Protein AF-F8JY41-F1 (afdb_monomer)

Secondary structure (DSSP, 8-state):
---EEEHHHHHHHTT--HHHIIIIITTSTTSPPP-EEETTEEEEEHHHHHHHIIIIIS-------SSSEEEHHHHHHHH---HHHHHHHHHTTSSPPPSB-GGG--EEEHHHHHHHHHHHHHHHHH---

Mean predicted aligned error: 10.79 Å

Radius of gyration: 19.02 Å; Cα contacts (8 Å, |Δi|>4): 149; chains: 1; bounding box: 41×28×56 Å

Nearest PDB structures (foldseek):
  5d8c-assembly1_A  TM=7.842E-01  e=1.039E-01  Haemophilus influenzae Rd KW20
  3hh0-assembly1_A  TM=7.688E-01  e=3.529E-01  Bacillus cereus ATCC 14579
  3d70-assembly1_A-2  TM=6.751E-01  e=4.013E-01  synthetic construct
  3d71-assembly1_A-2  TM=6.067E-01  e=2.909E-01  Bacillus subtilis
  3d6y-assembly1_A  TM=4.638E-01  e=6.716E-01  Bacillus subtilis

Structure (mmCIF, N/CA/C/O backbone):
data_AF-F8JY41-F1
#
_entry.id   AF-F8JY41-F1
#
loop_
_atom_site.group_PDB
_atom_site.id
_atom_site.type_symbol
_atom_site.label_atom_id
_atom_site.label_alt_id
_atom_site.label_comp_id
_atom_site.label_asym_id
_atom_site.label_entity_id
_atom_site.label_seq_id
_atom_site.pdbx_PDB_ins_code
_atom_site.Cartn_x
_atom_site.Cartn_y
_atom_site.Cartn_z
_atom_site.occupancy
_atom_site.B_iso_or_equiv
_atom_site.auth_seq_id
_atom_site.auth_comp_id
_atom_site.auth_asym_id
_atom_site.auth_atom_id
_atom_site.pdbx_PDB_model_num
ATOM 1 N N . MET A 1 1 ? -18.610 -13.362 17.909 1.00 54.25 1 MET A N 1
ATOM 2 C CA . MET A 1 1 ? -18.226 -12.026 18.416 1.00 54.25 1 MET A CA 1
ATOM 3 C C . MET A 1 1 ? -17.669 -11.232 17.256 1.00 54.25 1 MET A C 1
ATOM 5 O O . MET A 1 1 ? -16.780 -11.732 16.582 1.00 54.25 1 MET A O 1
ATOM 9 N N . VAL A 1 2 ? -18.210 -10.047 16.997 1.00 70.75 2 VAL A N 1
ATOM 10 C CA . VAL A 1 2 ? -17.670 -9.130 15.989 1.00 70.75 2 VAL A CA 1
ATOM 11 C C . VAL A 1 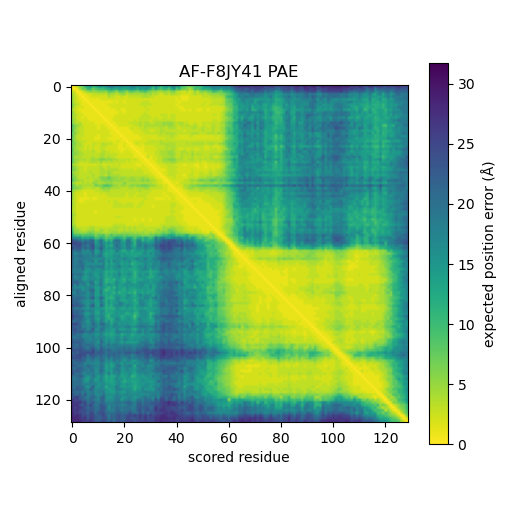2 ? -16.549 -8.333 16.650 1.00 70.75 2 VAL A C 1
ATOM 13 O O . VAL A 1 2 ? -16.785 -7.688 17.672 1.00 70.75 2 VAL A O 1
ATOM 16 N N . ALA A 1 3 ? -15.328 -8.421 16.125 1.00 88.62 3 ALA A N 1
ATOM 17 C CA . ALA A 1 3 ? -14.212 -7.642 16.650 1.00 88.62 3 ALA A CA 1
ATOM 18 C C . ALA A 1 3 ? -14.412 -6.162 16.290 1.00 88.62 3 ALA A C 1
ATOM 20 O O . ALA A 1 3 ? -14.676 -5.838 15.134 1.00 88.62 3 ALA A O 1
ATOM 21 N N . ARG A 1 4 ? -14.285 -5.273 17.277 1.00 93.00 4 ARG A N 1
ATOM 22 C CA . ARG A 1 4 ? -14.388 -3.821 17.093 1.00 93.00 4 ARG A CA 1
ATOM 23 C C . ARG A 1 4 ? -13.019 -3.191 17.256 1.00 93.00 4 ARG A C 1
ATOM 25 O O . ARG A 1 4 ? -12.314 -3.521 18.207 1.00 93.00 4 ARG A O 1
ATOM 32 N N . LEU A 1 5 ? -12.663 -2.303 16.336 1.00 93.50 5 LEU A N 1
ATOM 33 C CA . LEU A 1 5 ? -11.370 -1.630 16.324 1.00 93.50 5 LEU A CA 1
ATOM 34 C C . LEU A 1 5 ? -11.549 -0.119 16.393 1.00 93.50 5 LEU A C 1
ATOM 36 O O . LEU A 1 5 ? -12.441 0.445 15.762 1.00 93.50 5 LEU A O 1
ATOM 40 N N . ILE A 1 6 ? -10.656 0.543 17.117 1.00 95.12 6 ILE A N 1
ATOM 41 C CA . ILE A 1 6 ? -10.498 2.000 17.055 1.00 95.12 6 ILE A CA 1
ATOM 42 C C . ILE A 1 6 ? -9.348 2.371 16.116 1.00 95.12 6 ILE A C 1
ATOM 44 O O . ILE A 1 6 ? -8.473 1.556 15.837 1.00 95.12 6 ILE A O 1
ATOM 48 N N . VAL A 1 7 ? -9.304 3.630 15.676 1.00 91.56 7 VAL A N 1
ATOM 49 C CA . VAL A 1 7 ? -8.254 4.167 14.787 1.00 91.56 7 VAL A CA 1
ATOM 50 C C . VAL A 1 7 ? -6.826 3.716 15.149 1.00 91.56 7 VAL A C 1
ATOM 52 O O . VAL A 1 7 ? -6.143 3.234 14.247 1.00 91.56 7 VAL A O 1
ATOM 55 N N . PRO A 1 8 ? -6.341 3.822 16.405 1.00 91.75 8 PRO A N 1
ATOM 56 C CA . PRO A 1 8 ? -4.986 3.366 16.727 1.00 91.75 8 PRO A CA 1
ATOM 57 C C . PRO A 1 8 ? -4.790 1.846 16.586 1.00 91.75 8 PRO A C 1
ATOM 59 O O . PRO A 1 8 ? -3.734 1.427 16.129 1.00 91.75 8 PRO A O 1
ATOM 62 N N . GLU A 1 9 ? -5.799 1.019 16.875 1.00 92.62 9 GLU A N 1
ATOM 63 C CA . GLU A 1 9 ? -5.712 -0.438 16.668 1.00 92.62 9 GLU A CA 1
ATOM 64 C C . GLU A 1 9 ? -5.728 -0.802 15.178 1.00 92.62 9 GLU A C 1
ATOM 66 O O . GLU A 1 9 ? -5.016 -1.704 14.743 1.00 92.62 9 GLU A O 1
ATOM 71 N N . ILE A 1 10 ? -6.514 -0.081 14.371 1.00 91.31 10 ILE A N 1
ATOM 72 C CA . ILE A 1 10 ? -6.507 -0.214 12.907 1.00 91.31 10 ILE A CA 1
ATOM 73 C C . ILE A 1 10 ? -5.117 0.144 12.371 1.00 91.31 10 ILE A C 1
ATOM 75 O O . ILE A 1 10 ? -4.547 -0.585 11.561 1.00 91.31 10 ILE A O 1
ATOM 79 N N . ALA A 1 11 ? -4.562 1.261 12.835 1.00 87.81 11 ALA A N 1
ATOM 80 C CA . ALA A 1 11 ? -3.249 1.736 12.430 1.00 87.81 11 ALA A CA 1
ATOM 81 C C . ALA A 1 11 ? -2.158 0.694 12.724 1.00 87.81 11 ALA A C 1
ATOM 83 O O . ALA A 1 11 ? -1.407 0.330 11.818 1.00 87.81 11 ALA A O 1
ATOM 84 N N . GLU A 1 12 ? -2.135 0.147 13.941 1.00 85.88 12 GLU A N 1
ATOM 85 C CA . GLU A 1 12 ? -1.203 -0.913 14.332 1.00 85.88 12 GLU A CA 1
ATOM 86 C C . GLU A 1 12 ? -1.377 -2.169 13.467 1.00 85.88 12 GLU A C 1
ATOM 88 O O . GLU A 1 12 ? -0.417 -2.647 12.859 1.00 85.88 12 GLU A O 1
ATOM 93 N N . ARG A 1 13 ? -2.618 -2.649 13.315 1.00 87.12 13 ARG A N 1
ATOM 94 C CA . ARG A 1 13 ? -2.937 -3.868 12.559 1.00 87.12 13 ARG A CA 1
ATOM 95 C C . ARG A 1 13 ? -2.472 -3.819 11.105 1.00 87.12 13 ARG A C 1
ATOM 97 O O . ARG A 1 13 ? -2.031 -4.835 10.572 1.00 87.12 13 ARG A O 1
ATOM 104 N N . TYR A 1 14 ? -2.574 -2.659 10.458 1.00 84.00 14 TYR A N 1
ATOM 105 C CA . TYR A 1 14 ? -2.210 -2.490 9.048 1.00 84.00 14 TYR A CA 1
ATOM 106 C C . TYR A 1 14 ? -0.839 -1.827 8.839 1.00 84.00 14 TYR A C 1
ATOM 108 O O . TYR A 1 14 ? -0.481 -1.509 7.700 1.00 84.00 14 TYR A O 1
ATOM 116 N N . GLY A 1 15 ? -0.060 -1.622 9.909 1.00 79.06 15 GLY A N 1
ATOM 117 C CA . GLY A 1 15 ? 1.265 -0.998 9.846 1.00 79.06 15 GLY A CA 1
ATOM 118 C C . GLY A 1 15 ? 1.228 0.418 9.264 1.00 79.06 15 GLY A C 1
ATOM 119 O O . GLY A 1 15 ? 2.043 0.769 8.407 1.00 79.06 15 GLY A O 1
ATOM 120 N N . ARG A 1 16 ? 0.232 1.215 9.659 1.00 84.81 16 ARG A N 1
ATOM 121 C CA . ARG A 1 16 ? 0.022 2.603 9.222 1.00 84.81 16 ARG A CA 1
ATOM 122 C C . ARG A 1 16 ? 0.061 3.553 10.408 1.00 84.81 16 ARG A C 1
ATOM 124 O O . ARG A 1 16 ? -0.067 3.142 11.552 1.00 84.81 16 ARG A O 1
ATOM 131 N N . SER A 1 17 ? 0.214 4.847 10.133 1.00 84.69 17 SER A N 1
ATOM 132 C CA . SER A 1 17 ? 0.061 5.867 11.169 1.00 84.69 17 SER A CA 1
ATOM 133 C C . SER A 1 17 ? -1.419 6.116 11.467 1.00 84.69 17 SER A C 1
ATOM 135 O O . SER A 1 17 ? -2.254 6.105 10.558 1.00 84.69 17 SER A O 1
ATOM 137 N N . ALA A 1 18 ? -1.742 6.407 12.730 1.00 86.38 18 ALA A N 1
ATOM 138 C CA . ALA A 1 18 ? -3.098 6.784 13.136 1.00 86.38 18 ALA A CA 1
ATOM 139 C C . ALA A 1 18 ? -3.616 8.013 12.366 1.00 86.38 18 ALA A C 1
ATOM 141 O O . ALA A 1 18 ? -4.801 8.092 12.056 1.00 86.38 18 ALA A O 1
ATOM 142 N N . ASP A 1 19 ? -2.719 8.929 11.988 1.00 86.19 19 ASP A N 1
ATOM 143 C CA . ASP A 1 19 ? -3.046 10.093 11.161 1.00 86.19 19 ASP A CA 1
ATOM 144 C C . ASP A 1 19 ? -3.481 9.691 9.743 1.00 86.19 19 ASP A C 1
ATOM 146 O O . ASP A 1 19 ? -4.467 10.211 9.230 1.00 86.19 19 ASP A O 1
ATOM 150 N N . THR A 1 20 ? -2.818 8.698 9.136 1.00 87.31 20 THR A N 1
ATOM 151 C CA . THR A 1 20 ? -3.221 8.161 7.823 1.00 87.31 20 THR A CA 1
ATOM 152 C C . THR A 1 20 ? -4.633 7.591 7.895 1.00 87.31 20 THR A C 1
ATOM 154 O O . THR A 1 20 ? -5.477 7.921 7.065 1.00 87.31 20 THR A O 1
ATOM 157 N N . VAL A 1 21 ? -4.914 6.774 8.911 1.00 88.19 21 VAL A N 1
ATOM 158 C CA . VAL A 1 21 ? -6.244 6.181 9.092 1.00 88.19 21 VAL A CA 1
ATOM 159 C C . VAL A 1 21 ? -7.291 7.277 9.342 1.00 88.19 21 VAL A C 1
ATOM 161 O O . VAL A 1 21 ? -8.331 7.288 8.694 1.00 88.19 21 VAL A O 1
ATOM 164 N N . SER A 1 22 ? -6.995 8.248 10.210 1.00 88.25 22 SER A N 1
ATOM 165 C CA . SER A 1 22 ? -7.949 9.293 10.612 1.00 88.25 22 SER A CA 1
ATOM 166 C C . SER A 1 22 ? -8.158 10.424 9.600 1.00 88.25 22 SER A C 1
ATOM 168 O O . SER A 1 22 ? -9.171 11.114 9.678 1.00 88.25 22 SER A O 1
ATOM 170 N N . LYS A 1 23 ? -7.195 10.713 8.721 1.00 88.81 23 LYS A N 1
ATOM 171 C CA . LYS A 1 23 ? -7.293 11.840 7.774 1.00 88.81 23 LYS A CA 1
ATOM 172 C C . LYS A 1 23 ? -7.417 11.403 6.325 1.00 88.81 23 LYS A C 1
ATOM 174 O O . LYS A 1 23 ? -7.964 12.154 5.523 1.00 88.81 23 LYS A O 1
ATOM 179 N N . GLN A 1 24 ? -6.900 10.228 5.971 1.00 86.81 24 GLN A N 1
ATOM 180 C CA . GLN A 1 24 ? -6.93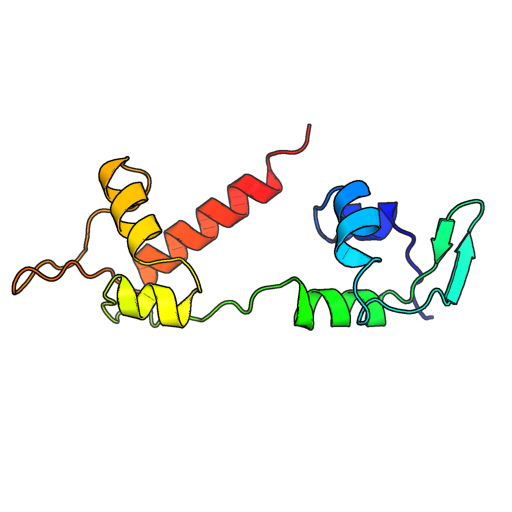3 9.743 4.588 1.00 86.81 24 GLN A CA 1
ATOM 181 C C . GLN A 1 24 ? -7.931 8.616 4.376 1.00 86.81 24 GLN A C 1
ATOM 183 O O . GLN A 1 24 ? -8.479 8.516 3.283 1.00 86.81 24 GLN A O 1
ATOM 188 N N . TRP A 1 25 ? -8.117 7.728 5.356 1.00 90.88 25 TRP A N 1
ATOM 189 C CA . TRP A 1 25 ? -9.049 6.611 5.191 1.00 90.88 25 TRP A CA 1
ATOM 190 C C . TRP A 1 25 ? -10.450 7.012 5.619 1.00 90.88 25 TRP A C 1
ATOM 192 O O . TRP A 1 25 ? -11.363 6.918 4.811 1.00 90.88 25 TRP A O 1
ATOM 202 N N . SER A 1 26 ? -10.610 7.562 6.825 1.00 86.50 26 SER A N 1
ATOM 203 C CA . SER A 1 26 ? -11.932 7.924 7.351 1.00 86.50 26 SER A CA 1
ATOM 204 C C . SER A 1 26 ? -12.602 9.127 6.687 1.00 86.50 26 SER A C 1
ATOM 206 O O . SER A 1 26 ? -13.702 9.500 7.079 1.00 86.50 26 SER A O 1
ATOM 208 N N . THR A 1 27 ? -11.941 9.763 5.721 1.00 88.50 27 THR A N 1
ATOM 209 C CA . THR A 1 27 ? -12.507 10.834 4.887 1.00 88.50 27 THR A CA 1
ATOM 210 C C . THR A 1 27 ? -13.075 10.321 3.567 1.00 88.50 27 THR A C 1
ATOM 212 O O . THR A 1 27 ? -13.705 11.092 2.849 1.00 88.50 27 THR A O 1
ATOM 215 N N . ARG A 1 28 ? -12.858 9.042 3.234 1.00 86.44 28 ARG A N 1
ATOM 216 C CA . ARG A 1 28 ? -13.422 8.421 2.034 1.00 86.44 28 ARG A CA 1
ATOM 217 C C . ARG A 1 28 ? -14.877 8.041 2.259 1.00 86.44 28 ARG A C 1
ATOM 219 O O . ARG A 1 28 ? -15.241 7.618 3.353 1.00 86.44 28 ARG A O 1
ATOM 226 N N . GLU A 1 29 ? -15.687 8.158 1.214 1.00 87.12 29 GLU A N 1
ATOM 227 C CA . GLU A 1 29 ? -17.115 7.831 1.271 1.00 87.12 29 GLU A CA 1
ATOM 228 C C . GLU A 1 29 ? -17.348 6.336 1.526 1.00 87.12 29 GLU A C 1
ATOM 230 O O . GLU A 1 29 ? -18.333 5.955 2.153 1.00 87.12 29 GLU A O 1
ATOM 235 N N . GLU A 1 30 ? -16.405 5.496 1.101 1.00 89.31 30 GLU A N 1
ATOM 236 C CA . GLU A 1 30 ? -16.438 4.041 1.253 1.00 89.31 30 GLU A CA 1
ATOM 237 C C . GLU A 1 30 ? -15.930 3.566 2.625 1.00 89.31 30 GLU A C 1
ATOM 239 O O . GLU A 1 30 ? -15.914 2.366 2.903 1.00 89.31 30 GLU A O 1
ATOM 244 N N . TRP A 1 31 ? -15.479 4.481 3.491 1.00 91.81 31 TRP A N 1
ATOM 245 C CA . TRP A 1 31 ? -15.038 4.120 4.834 1.00 91.81 31 TRP A CA 1
ATOM 246 C C . TRP A 1 31 ? -16.220 3.628 5.687 1.00 91.81 31 TRP A C 1
ATOM 248 O O . TRP A 1 31 ? -17.284 4.256 5.680 1.00 91.81 31 TRP A O 1
ATOM 258 N N . PRO A 1 32 ? -16.056 2.541 6.467 1.00 92.75 32 PRO A N 1
ATOM 259 C CA . PRO A 1 32 ? -17.126 2.005 7.296 1.00 92.75 32 PRO A CA 1
ATOM 260 C C . PRO A 1 32 ? -17.693 3.030 8.270 1.00 92.75 32 PRO A C 1
ATOM 262 O O . PRO A 1 32 ? -16.980 3.841 8.874 1.00 92.75 32 PRO A O 1
ATOM 265 N N . ARG A 1 33 ? -19.008 2.942 8.477 1.00 92.25 33 ARG A N 1
ATOM 266 C CA . ARG A 1 33 ? -19.679 3.762 9.480 1.00 92.25 33 ARG A CA 1
ATOM 267 C C . ARG A 1 33 ? -19.259 3.304 10.878 1.00 92.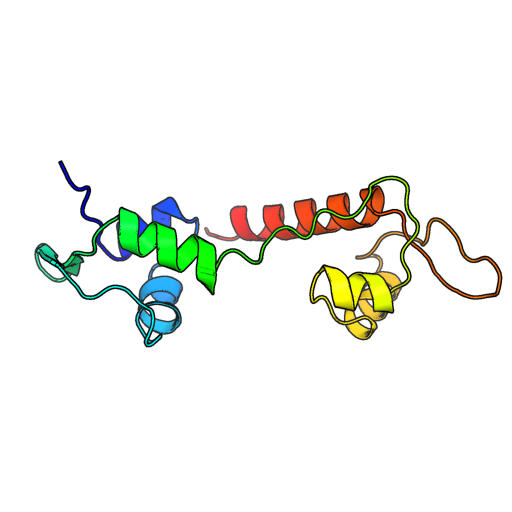25 33 ARG A C 1
ATOM 269 O O . ARG A 1 33 ? -19.085 2.112 11.119 1.00 92.25 33 ARG A O 1
ATOM 276 N N . PRO A 1 34 ? -19.108 4.235 11.827 1.00 92.88 34 PRO A N 1
ATOM 277 C CA . PRO A 1 34 ? -18.794 3.865 13.194 1.00 92.88 34 PRO A CA 1
ATOM 278 C C . PRO A 1 34 ? -19.954 3.076 13.816 1.00 92.88 34 PRO A C 1
ATOM 280 O O . PRO A 1 34 ? -21.106 3.505 13.768 1.00 92.88 34 PRO A O 1
ATOM 283 N N . VAL A 1 35 ? -19.635 1.942 14.438 1.00 93.00 35 VAL A N 1
ATOM 284 C CA . VAL A 1 35 ? -20.595 1.051 15.118 1.00 93.00 35 VAL A CA 1
ATOM 285 C C . VAL A 1 35 ? -20.784 1.406 16.594 1.00 93.00 35 VAL A C 1
ATOM 287 O O . VAL A 1 35 ? -21.670 0.877 17.264 1.00 93.00 35 VAL A O 1
ATOM 290 N N . GLY A 1 36 ? -19.936 2.286 17.124 1.00 92.06 36 GLY A N 1
ATOM 291 C CA . GLY A 1 36 ? -19.946 2.655 18.530 1.00 92.06 36 GLY A CA 1
ATOM 292 C C . GLY A 1 36 ? -18.866 3.664 18.892 1.00 92.06 36 GLY A C 1
ATOM 293 O O . GLY A 1 36 ? -18.225 4.277 18.033 1.00 92.06 36 GLY A O 1
ATOM 294 N N . LYS A 1 37 ? -18.674 3.836 20.199 1.00 92.81 37 LYS A N 1
ATOM 295 C CA . LYS A 1 37 ? -17.636 4.687 20.779 1.00 92.81 37 LYS A CA 1
ATOM 296 C C . LYS A 1 37 ? -16.960 3.974 21.940 1.00 92.81 37 LYS A C 1
ATOM 298 O O . LYS A 1 37 ? -17.634 3.392 22.784 1.00 92.81 37 LYS A O 1
ATOM 303 N N . ARG A 1 38 ? -15.637 4.105 22.018 1.00 91.62 38 ARG A N 1
ATOM 304 C CA . ARG A 1 38 ? -14.804 3.642 23.129 1.00 91.62 38 ARG A CA 1
ATOM 305 C C . ARG A 1 38 ? -13.997 4.816 23.671 1.00 91.62 38 ARG A C 1
ATOM 307 O O . ARG A 1 38 ? -12.960 5.201 23.125 1.00 91.62 38 ARG A O 1
ATOM 314 N N . GLY A 1 39 ? -14.524 5.438 24.724 1.00 90.94 39 GLY A N 1
ATOM 315 C CA . GLY A 1 39 ? -14.014 6.709 25.238 1.00 90.94 39 GLY A CA 1
ATOM 316 C C . GLY A 1 39 ? -14.119 7.808 24.179 1.00 90.94 39 GLY A C 1
ATOM 317 O O . GLY A 1 39 ? -15.202 8.077 23.662 1.00 90.94 39 GLY A O 1
ATOM 318 N N . ARG A 1 40 ? -12.985 8.426 23.826 1.00 89.44 40 ARG A N 1
ATOM 319 C CA . ARG A 1 40 ? -12.930 9.460 22.776 1.00 89.44 40 ARG A CA 1
ATOM 320 C C . ARG A 1 40 ? -12.928 8.910 21.346 1.00 89.44 40 ARG A C 1
ATOM 322 O O . ARG A 1 40 ? -13.009 9.690 20.404 1.00 89.44 40 ARG A O 1
ATOM 329 N N . TRP A 1 41 ? -12.773 7.599 21.174 1.00 91.81 41 TRP A N 1
ATOM 330 C CA . TRP A 1 41 ? -12.567 6.986 19.866 1.00 91.81 41 TRP A CA 1
ATOM 331 C C . TRP A 1 41 ? -13.859 6.412 19.296 1.00 91.81 41 TRP A C 1
ATOM 333 O O . TRP A 1 41 ? -14.666 5.842 20.027 1.00 91.81 41 TRP A O 1
ATOM 343 N N . LEU A 1 42 ? -14.029 6.530 17.981 1.00 92.88 42 LEU A N 1
ATOM 344 C CA . LEU A 1 42 ? -15.055 5.801 17.240 1.00 92.88 42 LEU A CA 1
ATOM 345 C C . LEU A 1 42 ? -14.629 4.337 17.084 1.00 92.88 42 LEU A C 1
ATOM 347 O O . LEU A 1 42 ? -13.462 4.064 16.794 1.00 92.88 42 LEU A O 1
ATOM 351 N N . GLU A 1 43 ? -15.572 3.421 17.283 1.00 95.06 43 GLU A N 1
ATOM 352 C CA . GLU A 1 43 ? -15.390 1.995 17.016 1.00 95.06 43 GLU A CA 1
ATOM 353 C C . GLU A 1 43 ? -15.875 1.663 15.609 1.00 95.06 43 GLU A C 1
ATOM 355 O O . GLU A 1 43 ? -16.935 2.127 15.191 1.00 95.06 43 GLU A O 1
ATOM 360 N N . TYR A 1 44 ? -15.130 0.808 14.920 1.00 94.62 44 TYR A N 1
ATOM 361 C CA . TYR A 1 44 ? -15.457 0.292 13.597 1.00 94.62 44 TYR A CA 1
ATOM 362 C C . TYR A 1 44 ? -15.483 -1.231 13.625 1.00 94.62 44 TYR A C 1
ATOM 364 O O . TYR A 1 44 ? -14.739 -1.861 14.385 1.00 94.62 44 TYR A O 1
ATOM 372 N N . ASP A 1 45 ? -16.329 -1.823 12.789 1.00 93.81 45 ASP A N 1
ATOM 373 C CA . ASP A 1 45 ? -16.336 -3.263 12.570 1.00 93.81 45 ASP A CA 1
ATOM 374 C C . ASP A 1 45 ? -15.020 -3.694 11.902 1.00 93.81 45 ASP A C 1
ATOM 376 O O . ASP A 1 45 ? -14.622 -3.164 10.861 1.00 93.81 45 ASP A O 1
ATOM 380 N N . ALA A 1 46 ? -14.311 -4.650 12.505 1.00 92.12 46 ALA A N 1
ATOM 381 C CA . ALA A 1 46 ? -13.033 -5.116 11.981 1.00 92.12 46 ALA A CA 1
ATOM 382 C C . ALA A 1 46 ? -13.146 -5.746 10.583 1.00 92.12 46 ALA A C 1
ATOM 384 O O . ALA A 1 46 ? -12.186 -5.664 9.816 1.00 92.12 46 ALA A O 1
ATOM 385 N N . LEU A 1 47 ? -14.274 -6.386 10.262 1.00 92.19 47 LEU A N 1
ATOM 386 C CA . LEU A 1 47 ? -14.516 -7.006 8.961 1.00 92.19 47 LEU A CA 1
ATOM 387 C C . LEU A 1 47 ? -14.768 -5.947 7.893 1.00 92.19 47 LEU A C 1
ATOM 389 O O . LEU A 1 47 ? -14.203 -6.051 6.808 1.00 92.19 47 LEU A O 1
ATOM 393 N N . GLU A 1 48 ? -15.540 -4.906 8.202 1.00 92.25 48 GLU A N 1
ATOM 394 C CA . GLU A 1 48 ? -15.768 -3.812 7.252 1.00 92.25 48 GLU A CA 1
ATOM 395 C C . GLU A 1 48 ? -14.491 -3.002 7.008 1.00 92.25 48 GLU A C 1
ATOM 397 O O . GLU A 1 48 ? -14.176 -2.662 5.869 1.00 92.25 48 GLU A O 1
ATOM 402 N N . VAL A 1 49 ? -13.689 -2.764 8.053 1.00 91.19 49 VAL A N 1
ATOM 403 C CA . VAL A 1 49 ? -12.363 -2.149 7.891 1.00 91.19 49 VAL A CA 1
ATOM 404 C C . VAL A 1 49 ? -11.456 -3.036 7.036 1.00 91.19 49 VAL A C 1
ATOM 406 O O . VAL A 1 49 ? -10.735 -2.523 6.185 1.00 91.19 49 VAL A O 1
ATOM 409 N N . ALA A 1 50 ? -11.477 -4.359 7.230 1.00 88.75 50 ALA A N 1
ATOM 410 C CA . ALA A 1 50 ? -10.697 -5.281 6.406 1.00 88.75 50 ALA A CA 1
ATOM 411 C C . ALA A 1 50 ? -11.155 -5.284 4.942 1.00 88.75 50 ALA A C 1
ATOM 413 O O . ALA A 1 50 ? -10.307 -5.305 4.053 1.00 88.75 50 ALA A O 1
ATOM 414 N N . ALA A 1 51 ? -12.464 -5.212 4.687 1.00 88.38 51 ALA A N 1
ATOM 415 C CA . ALA A 1 51 ? -13.010 -5.083 3.339 1.00 88.38 51 ALA A CA 1
ATOM 416 C C . ALA A 1 51 ? -12.557 -3.772 2.684 1.00 88.38 51 ALA A C 1
ATOM 418 O O . ALA A 1 51 ? -11.966 -3.808 1.610 1.00 88.38 51 ALA A O 1
ATOM 419 N N . PHE A 1 52 ? -12.698 -2.636 3.375 1.00 90.19 52 PHE A N 1
ATOM 420 C CA . PHE A 1 52 ? -12.200 -1.352 2.878 1.00 90.19 52 PHE A CA 1
ATOM 421 C C . PHE A 1 52 ? -10.701 -1.402 2.568 1.00 90.19 52 PHE A C 1
ATOM 423 O O . PHE A 1 52 ? -10.253 -0.907 1.534 1.00 90.19 52 PHE A O 1
ATOM 430 N N . VAL A 1 53 ? -9.907 -1.993 3.466 1.00 86.19 53 VAL A N 1
ATOM 431 C CA . VAL A 1 53 ? -8.465 -2.106 3.255 1.00 86.19 53 VAL A CA 1
ATOM 432 C C . VAL A 1 53 ? -8.176 -2.961 2.028 1.00 86.19 53 VAL A C 1
ATOM 434 O O . VAL A 1 53 ? -7.422 -2.511 1.174 1.00 86.19 53 VAL A O 1
ATOM 437 N N . ARG A 1 54 ? -8.803 -4.129 1.893 1.00 80.62 54 ARG A N 1
ATOM 438 C CA . ARG A 1 54 ? -8.636 -5.001 0.727 1.00 80.62 54 ARG A CA 1
ATOM 439 C C . ARG A 1 54 ? -9.014 -4.294 -0.578 1.00 80.62 54 ARG A C 1
ATOM 441 O O . ARG A 1 54 ? -8.264 -4.371 -1.542 1.00 80.62 54 ARG A O 1
ATOM 448 N N . ASP A 1 55 ? -10.142 -3.592 -0.590 1.00 80.88 55 ASP A N 1
ATOM 449 C CA . ASP A 1 55 ? -10.748 -3.082 -1.823 1.00 80.88 55 ASP A CA 1
ATOM 450 C C . ASP A 1 55 ? -10.183 -1.703 -2.235 1.00 80.88 55 ASP A C 1
ATOM 452 O O . ASP A 1 55 ? -10.074 -1.400 -3.422 1.00 80.88 55 ASP A O 1
ATOM 456 N N . HIS A 1 56 ? -9.762 -0.866 -1.274 1.00 79.81 56 HIS A N 1
ATOM 457 C CA . HIS A 1 56 ? -9.387 0.537 -1.529 1.00 79.81 56 HIS A CA 1
ATOM 458 C C . HIS A 1 56 ? -7.969 0.931 -1.085 1.00 79.81 56 HIS A C 1
ATOM 460 O O . HIS A 1 56 ? -7.503 2.034 -1.414 1.00 79.81 56 HIS A O 1
ATOM 466 N N . VAL A 1 57 ? -7.275 0.091 -0.310 1.00 77.19 57 VAL A N 1
ATOM 467 C CA . VAL A 1 57 ? -5.946 0.407 0.252 1.00 77.19 57 VAL A CA 1
ATOM 468 C C . VAL A 1 57 ? -4.878 -0.563 -0.237 1.00 77.19 57 VAL A C 1
ATOM 470 O O . VAL A 1 57 ? -3.791 -0.136 -0.647 1.00 77.19 57 VAL A O 1
ATOM 473 N N . GLU A 1 58 ? -5.150 -1.860 -0.175 1.00 70.25 58 GLU A N 1
ATOM 474 C CA . GLU A 1 58 ? -4.325 -2.892 -0.768 1.00 70.25 58 GLU A CA 1
ATOM 475 C C . GLU A 1 58 ? -4.495 -2.800 -2.276 1.00 70.25 58 GLU A C 1
ATOM 477 O O . GLU A 1 58 ? -5.453 -3.280 -2.862 1.00 70.25 58 GLU A O 1
ATOM 482 N N . ARG A 1 59 ? -3.534 -2.149 -2.937 1.00 61.53 59 ARG A N 1
ATOM 483 C CA . ARG A 1 59 ? -3.377 -2.353 -4.374 1.00 61.53 59 ARG A CA 1
ATOM 484 C C . ARG A 1 59 ? -3.148 -3.840 -4.595 1.00 61.53 59 ARG A C 1
ATOM 486 O O . ARG A 1 59 ? -2.123 -4.358 -4.132 1.00 61.53 59 ARG A O 1
ATOM 493 N N . GLU A 1 60 ? -4.095 -4.466 -5.290 1.00 52.72 60 GLU A N 1
ATOM 494 C CA . GLU A 1 60 ? -4.012 -5.848 -5.730 1.00 52.72 60 GLU A CA 1
ATOM 495 C C . GLU A 1 60 ? -2.608 -6.103 -6.280 1.00 52.72 60 GLU A C 1
ATOM 497 O O . GLU A 1 60 ? -2.056 -5.337 -7.080 1.00 52.72 60 GLU A O 1
ATOM 502 N N . LEU A 1 61 ? -1.970 -7.131 -5.727 1.00 53.66 61 LEU A N 1
ATOM 503 C CA . LEU A 1 61 ? -0.713 -7.643 -6.230 1.00 53.66 61 LEU A CA 1
ATOM 504 C C . LEU A 1 61 ? -0.989 -8.152 -7.635 1.00 53.66 61 LEU A C 1
ATOM 506 O O . LEU A 1 61 ? -1.395 -9.298 -7.796 1.00 53.66 61 LEU A O 1
ATOM 510 N N . VAL A 1 62 ? -0.773 -7.318 -8.647 1.00 62.25 62 VAL A N 1
ATOM 511 C CA . VAL A 1 62 ? -0.764 -7.838 -10.004 1.00 62.25 62 VAL A CA 1
ATOM 512 C C . VAL A 1 62 ? 0.394 -8.816 -10.080 1.00 62.25 62 VAL A C 1
ATOM 514 O O . VAL A 1 62 ? 1.566 -8.444 -9.977 1.00 62.25 62 VAL A O 1
ATOM 517 N N . SER A 1 63 ? 0.023 -10.093 -10.132 1.00 66.88 63 SER A N 1
ATOM 518 C CA . SER A 1 63 ? 0.948 -11.205 -10.201 1.00 66.88 63 SER A CA 1
ATOM 519 C C . SER A 1 63 ? 1.538 -11.193 -11.601 1.00 66.88 63 SER A C 1
ATOM 521 O O . SER A 1 63 ? 0.892 -11.589 -12.570 1.00 66.88 63 SER A O 1
ATOM 523 N N . LEU A 1 64 ? 2.739 -10.635 -11.721 1.00 82.12 64 LEU A N 1
ATOM 524 C CA . LEU A 1 64 ? 3.503 -10.711 -12.956 1.00 82.12 64 LEU A CA 1
ATOM 525 C C . LEU A 1 64 ? 3.962 -12.156 -13.139 1.00 82.12 64 LEU A C 1
ATOM 527 O O . LEU A 1 64 ? 4.438 -12.781 -12.189 1.00 82.12 64 LEU A O 1
ATOM 531 N N . ASP A 1 65 ? 3.855 -12.666 -14.362 1.00 85.19 65 ASP A N 1
ATOM 532 C CA . ASP A 1 65 ? 4.437 -13.955 -14.711 1.00 85.19 65 ASP A CA 1
ATOM 533 C C . ASP A 1 65 ? 5.961 -13.871 -14.491 1.00 85.19 65 ASP A C 1
ATOM 535 O O . ASP A 1 65 ? 6.613 -13.003 -15.082 1.00 85.19 65 ASP A O 1
ATOM 539 N N . PRO A 1 66 ? 6.554 -14.728 -13.639 1.00 85.88 66 PRO A N 1
ATOM 540 C CA . PRO A 1 66 ? 7.962 -14.621 -13.276 1.00 85.88 66 PRO A CA 1
ATOM 541 C C . PRO A 1 66 ? 8.927 -14.725 -14.460 1.00 85.88 66 PRO A C 1
ATOM 543 O O . PRO A 1 66 ? 10.010 -14.141 -14.390 1.00 85.88 66 PRO A O 1
ATOM 546 N N . GLN A 1 67 ? 8.560 -15.477 -15.502 1.00 87.62 67 GLN A N 1
ATOM 547 C CA . GLN A 1 67 ? 9.418 -15.768 -16.652 1.00 87.62 67 GLN A CA 1
ATOM 548 C C . GLN A 1 67 ? 9.152 -14.844 -17.839 1.00 87.62 67 GLN A C 1
ATOM 550 O O . GLN A 1 67 ? 10.010 -14.711 -18.712 1.00 87.62 67 GLN A O 1
ATOM 555 N N . ARG A 1 68 ? 7.996 -14.174 -17.876 1.00 90.38 68 ARG A N 1
ATOM 556 C CA . ARG A 1 68 ? 7.702 -13.194 -18.920 1.00 90.38 68 ARG A CA 1
ATOM 557 C C . ARG A 1 68 ? 8.553 -11.938 -18.744 1.00 90.38 68 ARG A C 1
ATOM 559 O O . ARG A 1 68 ? 8.700 -11.407 -17.643 1.00 90.38 68 ARG A O 1
ATOM 566 N N . LEU A 1 69 ? 9.056 -11.436 -19.868 1.00 91.75 69 LEU A N 1
ATOM 567 C CA . LEU A 1 69 ? 9.692 -10.131 -19.974 1.00 91.75 69 LEU A CA 1
ATOM 568 C C . LEU A 1 69 ? 8.634 -9.048 -20.206 1.00 91.75 69 LEU A C 1
ATOM 570 O O . LEU A 1 69 ? 7.764 -9.188 -21.064 1.00 91.75 69 LEU A O 1
ATOM 574 N N . TYR A 1 70 ? 8.736 -7.962 -19.449 1.00 90.50 70 TYR A N 1
ATOM 575 C CA . TYR A 1 70 ? 7.838 -6.818 -19.504 1.00 90.50 70 TYR A CA 1
ATOM 576 C C . TYR A 1 70 ? 8.614 -5.538 -19.798 1.00 90.50 70 TYR A C 1
ATOM 578 O O . TYR A 1 70 ? 9.643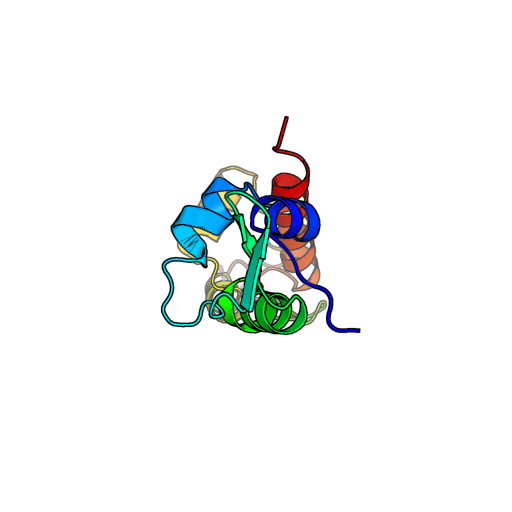 -5.253 -19.183 1.00 90.50 70 TYR A O 1
ATOM 586 N N . THR A 1 71 ? 8.085 -4.726 -20.702 1.00 92.12 71 THR A N 1
ATOM 587 C CA . THR A 1 71 ? 8.531 -3.347 -20.917 1.00 92.12 71 THR A CA 1
ATOM 588 C C . THR A 1 71 ? 8.071 -2.436 -19.776 1.00 92.12 71 THR A C 1
ATOM 590 O O . THR A 1 71 ? 7.124 -2.735 -19.051 1.00 92.12 71 THR A O 1
ATOM 593 N N . ALA A 1 72 ? 8.675 -1.251 -19.650 1.00 89.69 72 ALA A N 1
ATOM 594 C CA . ALA A 1 72 ? 8.243 -0.266 -18.653 1.00 89.69 72 ALA A CA 1
ATOM 595 C C . ALA A 1 72 ? 6.757 0.137 -18.790 1.00 89.69 72 ALA A C 1
ATOM 597 O O . ALA A 1 72 ? 6.124 0.457 -17.788 1.00 89.69 72 ALA A O 1
ATOM 598 N N . GLN A 1 73 ? 6.198 0.121 -20.006 1.00 88.56 73 GLN A N 1
ATOM 599 C CA . GLN A 1 73 ? 4.778 0.412 -20.241 1.00 88.56 73 GLN A CA 1
ATOM 600 C C . GLN A 1 73 ? 3.874 -0.737 -19.787 1.00 88.56 73 GLN A C 1
ATOM 602 O O . GLN A 1 73 ? 2.845 -0.491 -19.163 1.00 88.56 73 GLN A O 1
ATOM 607 N N . GLU A 1 74 ? 4.265 -1.986 -20.036 1.00 89.00 74 GLU A N 1
ATOM 608 C CA . GLU A 1 74 ? 3.509 -3.142 -19.545 1.00 89.00 74 GLU A CA 1
ATOM 609 C C . GLU A 1 74 ? 3.579 -3.248 -18.018 1.00 89.00 74 GLU A C 1
ATOM 611 O O . GLU A 1 74 ? 2.576 -3.553 -17.378 1.00 89.00 74 GLU A O 1
ATOM 616 N N . ILE A 1 75 ? 4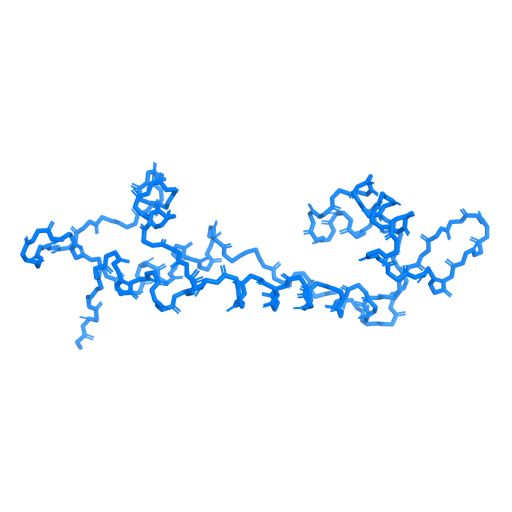.727 -2.921 -17.413 1.00 87.88 75 ILE A N 1
ATOM 617 C CA . ILE A 1 75 ? 4.853 -2.826 -15.952 1.00 87.88 75 ILE A CA 1
ATOM 618 C C . ILE A 1 75 ? 3.963 -1.705 -15.410 1.00 87.88 75 ILE A C 1
ATOM 620 O O . ILE A 1 75 ? 3.370 -1.873 -14.347 1.00 87.88 75 ILE A O 1
ATOM 624 N N . GLU A 1 76 ? 3.833 -0.575 -16.109 1.00 88.31 76 GLU A N 1
ATOM 625 C CA . GLU A 1 76 ? 2.901 0.487 -15.717 1.00 88.31 76 GLU A CA 1
ATOM 626 C C . GLU A 1 76 ? 1.453 0.010 -15.746 1.00 88.31 76 GLU A C 1
ATOM 628 O O . GLU A 1 76 ? 0.739 0.209 -14.763 1.00 88.31 76 GLU A O 1
ATOM 633 N N . ALA A 1 77 ? 1.036 -0.642 -16.831 1.00 84.44 77 ALA A N 1
ATOM 634 C CA . ALA A 1 77 ? -0.315 -1.175 -16.960 1.00 84.44 77 ALA A CA 1
ATOM 635 C C . ALA A 1 77 ? -0.614 -2.228 -15.883 1.00 84.44 77 ALA A C 1
ATOM 637 O O . ALA A 1 77 ? -1.693 -2.222 -15.298 1.00 84.44 77 ALA A O 1
ATOM 638 N N . ALA A 1 78 ? 0.359 -3.089 -15.580 1.00 82.81 78 ALA A N 1
ATOM 639 C CA . ALA A 1 78 ? 0.211 -4.137 -14.584 1.00 82.81 78 ALA A CA 1
ATOM 640 C C . ALA A 1 78 ? 0.275 -3.601 -13.144 1.00 82.81 78 ALA A C 1
ATOM 642 O O . ALA A 1 78 ? -0.532 -3.960 -12.308 1.00 82.81 78 ALA A O 1
ATOM 643 N N . THR A 1 79 ? 1.227 -2.739 -12.802 1.00 79.62 79 THR A N 1
ATOM 644 C CA . THR A 1 79 ? 1.523 -2.400 -11.391 1.00 79.62 79 THR A CA 1
ATOM 645 C C . THR A 1 79 ? 1.048 -1.005 -10.982 1.00 79.62 79 THR A C 1
ATOM 647 O O . THR A 1 79 ? 1.081 -0.639 -9.801 1.00 79.62 79 THR A O 1
ATOM 650 N N . GLY A 1 80 ? 0.663 -0.180 -11.957 1.00 80.19 80 GLY A N 1
ATOM 651 C CA . GLY A 1 80 ? 0.355 1.234 -11.773 1.00 80.19 80 GLY A CA 1
ATOM 652 C C . GLY A 1 80 ? 1.577 2.115 -11.477 1.00 80.19 80 GLY A C 1
ATOM 653 O O . GLY A 1 80 ? 1.403 3.283 -11.120 1.00 80.19 80 GLY A O 1
ATOM 654 N N . ILE A 1 81 ? 2.809 1.594 -11.569 1.00 83.88 81 ILE A N 1
ATOM 655 C CA . ILE A 1 81 ? 4.034 2.405 -11.482 1.00 83.88 81 ILE A CA 1
ATOM 656 C C . ILE A 1 81 ? 4.304 3.028 -12.845 1.00 83.88 81 ILE A C 1
ATOM 658 O O . ILE A 1 81 ? 4.542 2.321 -13.813 1.00 83.88 81 ILE A O 1
ATOM 662 N N . LYS A 1 82 ? 4.340 4.360 -12.912 1.00 87.94 82 LYS A N 1
ATOM 663 C CA . LYS A 1 82 ? 4.587 5.083 -14.163 1.00 87.94 82 LYS A CA 1
ATOM 664 C C . LYS A 1 82 ? 5.888 4.643 -14.835 1.00 87.94 82 LYS A C 1
ATOM 666 O O . LYS A 1 82 ? 6.941 4.627 -14.195 1.00 87.94 82 LYS A O 1
ATOM 671 N N . ALA A 1 83 ? 5.849 4.399 -16.145 1.00 88.81 83 ALA A N 1
ATOM 672 C CA . ALA A 1 83 ? 7.019 4.020 -16.934 1.00 88.81 83 ALA A CA 1
ATOM 673 C C . ALA A 1 83 ? 8.143 5.067 -16.829 1.00 88.81 83 ALA A C 1
ATOM 675 O O . ALA A 1 83 ? 9.325 4.729 -16.798 1.00 88.81 83 ALA A O 1
ATOM 676 N N . ALA A 1 84 ? 7.786 6.351 -16.716 1.00 89.25 84 ALA A N 1
ATOM 677 C CA . ALA A 1 84 ? 8.738 7.431 -16.454 1.00 89.25 84 ALA A CA 1
ATOM 678 C C . ALA A 1 84 ? 9.453 7.268 -15.100 1.00 89.25 84 ALA A C 1
ATOM 680 O O . ALA A 1 84 ? 10.667 7.442 -15.026 1.00 89.25 84 ALA A O 1
ATOM 681 N N . THR A 1 85 ? 8.727 6.878 -14.048 1.00 89.12 85 THR A N 1
ATOM 682 C CA . THR A 1 85 ? 9.305 6.587 -12.729 1.00 89.12 85 THR A CA 1
ATOM 683 C C . THR A 1 85 ? 10.248 5.391 -12.792 1.00 89.12 85 THR A C 1
ATOM 685 O O . THR A 1 85 ? 11.335 5.473 -12.238 1.00 89.12 85 THR A O 1
ATOM 688 N N . ILE A 1 86 ? 9.889 4.326 -13.516 1.00 89.38 86 ILE A N 1
ATOM 689 C CA . ILE A 1 86 ? 10.759 3.152 -13.712 1.00 89.38 86 ILE A CA 1
ATOM 690 C C . ILE A 1 86 ? 12.082 3.569 -14.361 1.00 89.38 86 ILE A C 1
ATOM 692 O O . ILE A 1 86 ? 13.154 3.285 -13.830 1.00 89.38 86 ILE A O 1
ATOM 696 N N . ARG A 1 87 ? 12.021 4.320 -15.469 1.00 88.38 87 ARG A N 1
ATOM 697 C CA . ARG A 1 87 ? 13.222 4.814 -16.164 1.00 88.38 87 ARG A CA 1
ATOM 698 C C . ARG A 1 87 ? 14.070 5.732 -15.279 1.00 88.38 87 ARG A C 1
ATOM 700 O O . ARG A 1 87 ? 15.295 5.635 -15.304 1.00 88.38 87 ARG A O 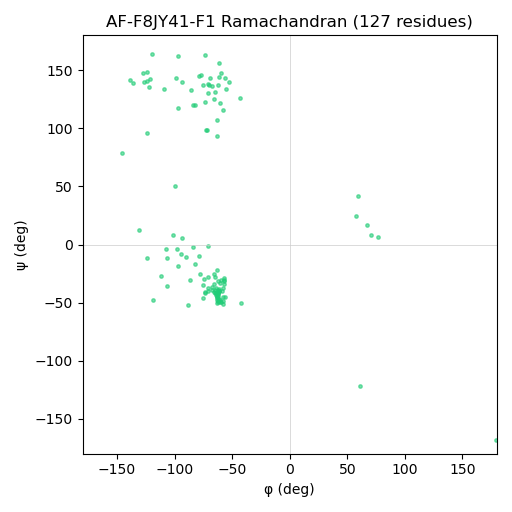1
ATOM 707 N N . ALA A 1 88 ? 13.428 6.599 -14.498 1.00 89.06 88 ALA A N 1
ATOM 708 C CA . ALA A 1 88 ? 14.109 7.533 -13.607 1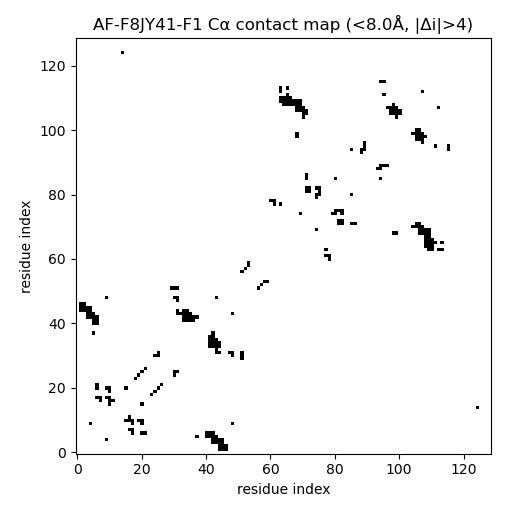.00 89.06 88 ALA A CA 1
ATOM 709 C C . ALA A 1 88 ? 14.696 6.852 -12.357 1.00 89.06 88 ALA A C 1
ATOM 711 O O . ALA A 1 88 ? 15.695 7.313 -11.814 1.00 89.06 88 ALA A O 1
ATOM 712 N N . ASP A 1 89 ? 14.094 5.769 -11.871 1.00 87.50 89 ASP A N 1
ATOM 713 C CA . ASP A 1 89 ? 14.661 4.970 -10.785 1.00 87.50 89 ASP A CA 1
ATOM 714 C C . ASP A 1 89 ? 15.816 4.103 -11.287 1.00 87.50 89 ASP A C 1
ATOM 716 O O . ASP A 1 89 ? 16.812 3.964 -10.578 1.00 87.50 89 ASP A O 1
ATOM 720 N N . ARG A 1 90 ? 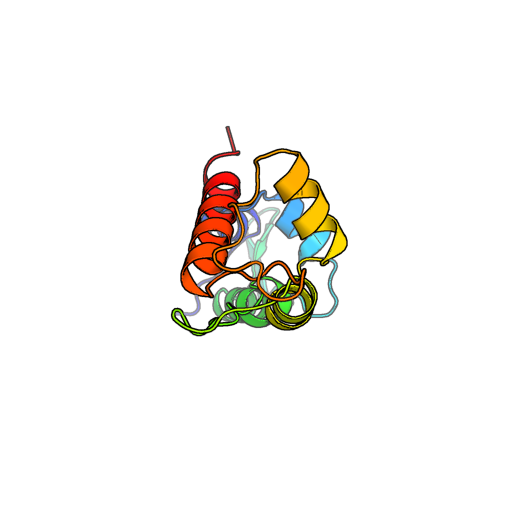15.741 3.605 -12.529 1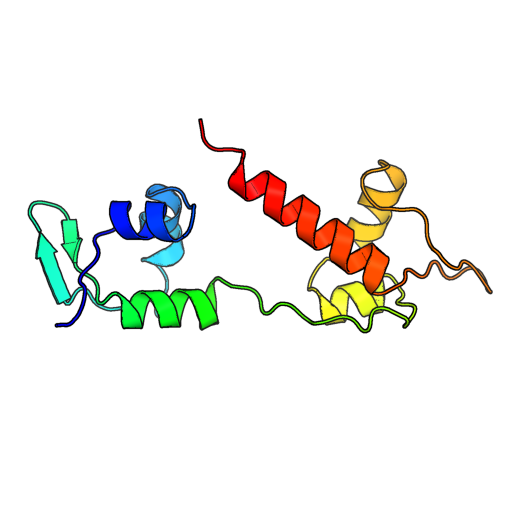.00 90.50 90 ARG A N 1
ATOM 721 C CA . ARG A 1 90 ? 16.851 2.915 -13.201 1.00 90.50 90 ARG A CA 1
ATOM 722 C C . ARG A 1 90 ? 18.074 3.813 -13.323 1.00 90.50 90 ARG A C 1
ATOM 724 O O . ARG A 1 90 ? 19.156 3.419 -12.910 1.00 90.50 90 ARG A O 1
ATOM 731 N N . SER A 1 91 ? 17.911 5.046 -13.811 1.00 87.12 91 SER A N 1
ATOM 732 C CA . SER A 1 91 ? 19.041 5.984 -13.924 1.00 87.12 91 SER A CA 1
ATOM 733 C C . SER A 1 91 ? 19.659 6.362 -12.573 1.00 87.12 91 SER A C 1
ATOM 735 O O . SER A 1 91 ? 20.814 6.767 -12.525 1.00 87.12 91 SER A O 1
ATOM 737 N N . ARG A 1 92 ? 18.913 6.208 -11.472 1.00 86.31 92 ARG A N 1
ATOM 738 C CA . ARG A 1 92 ? 19.383 6.434 -10.097 1.00 86.31 92 ARG A CA 1
ATOM 739 C C . ARG A 1 92 ? 19.892 5.164 -9.401 1.00 86.31 92 ARG A C 1
ATOM 741 O O . ARG A 1 92 ? 20.143 5.217 -8.200 1.00 86.31 92 ARG A O 1
ATOM 748 N N . GLY A 1 93 ? 19.973 4.028 -10.100 1.00 85.81 93 GLY A N 1
ATOM 749 C CA . GLY A 1 93 ? 20.393 2.741 -9.529 1.00 85.81 93 GLY A CA 1
ATOM 750 C C . GLY A 1 93 ? 19.417 2.151 -8.499 1.00 85.81 93 GLY A C 1
ATOM 751 O O . GLY A 1 93 ? 19.788 1.288 -7.712 1.00 85.81 93 GLY A O 1
ATOM 752 N N . ARG A 1 94 ? 18.165 2.631 -8.462 1.00 84.19 94 ARG A N 1
ATOM 753 C CA . ARG A 1 94 ? 17.097 2.158 -7.553 1.00 84.19 94 ARG A CA 1
ATOM 754 C C . ARG A 1 94 ? 16.151 1.151 -8.209 1.00 84.19 94 ARG A C 1
ATOM 756 O O . ARG A 1 94 ? 15.220 0.662 -7.565 1.00 84.19 94 ARG A O 1
ATOM 763 N N . TRP A 1 95 ? 16.349 0.897 -9.496 1.00 87.50 95 TRP A N 1
ATOM 764 C CA . TRP A 1 95 ? 15.671 -0.126 -10.279 1.00 87.50 95 TRP A CA 1
ATOM 765 C C . TRP A 1 95 ? 16.743 -1.025 -10.902 1.00 87.50 95 TRP A C 1
ATOM 767 O O . TRP A 1 95 ? 17.776 -0.488 -11.304 1.00 87.50 95 TRP A O 1
ATOM 777 N N . PRO A 1 96 ? 16.534 -2.350 -10.966 1.00 88.06 96 PRO A N 1
ATOM 778 C CA . PRO A 1 96 ? 17.497 -3.277 -11.540 1.00 88.06 96 PRO A CA 1
ATOM 779 C C . PRO A 1 96 ? 17.750 -2.970 -13.013 1.00 88.06 96 PRO A C 1
ATOM 781 O O . PRO A 1 96 ? 16.895 -2.410 -13.714 1.00 88.06 96 PRO A O 1
ATOM 784 N N . ASP A 1 97 ? 18.916 -3.386 -13.487 1.00 88.69 97 ASP A N 1
ATOM 785 C CA . ASP A 1 97 ? 19.190 -3.400 -14.913 1.00 88.69 97 ASP A CA 1
ATOM 786 C C . ASP A 1 97 ? 18.185 -4.299 -15.654 1.00 88.69 97 ASP A C 1
ATOM 788 O O . ASP A 1 97 ? 17.641 -5.241 -15.070 1.00 88.69 97 ASP A O 1
ATOM 792 N N . PRO A 1 98 ? 17.844 -3.953 -16.906 1.00 89.31 98 PRO A N 1
ATOM 793 C CA . PRO A 1 98 ? 16.972 -4.778 -17.730 1.00 89.31 98 PRO A CA 1
ATOM 794 C C . PRO A 1 98 ? 17.606 -6.145 -17.998 1.00 89.31 98 PRO A C 1
ATOM 796 O O . PRO A 1 98 ? 18.792 -6.232 -18.302 1.00 89.31 98 PRO A O 1
ATOM 799 N N . ASP A 1 99 ? 16.788 -7.193 -17.908 1.00 87.19 99 ASP A N 1
ATOM 800 C CA . ASP A 1 99 ? 17.177 -8.571 -18.230 1.00 87.19 99 ASP A CA 1
ATOM 801 C C . ASP A 1 99 ? 17.371 -8.755 -19.745 1.00 87.19 99 ASP A C 1
ATOM 803 O O . ASP A 1 99 ? 18.155 -9.593 -20.180 1.00 87.19 99 ASP A O 1
ATOM 807 N N . ASP A 1 100 ? 16.658 -7.957 -20.544 1.00 88.00 100 ASP A N 1
ATOM 808 C CA . ASP A 1 100 ? 16.758 -7.943 -21.999 1.00 88.00 100 ASP A CA 1
ATOM 809 C C . ASP A 1 100 ? 16.730 -6.506 -22.536 1.00 88.00 100 ASP A C 1
ATOM 811 O O . ASP A 1 100 ? 16.012 -5.633 -22.036 1.00 88.00 100 ASP A O 1
ATOM 815 N N . THR A 1 101 ? 17.533 -6.263 -23.568 1.00 85.50 101 THR A N 1
ATOM 816 C CA . THR A 1 101 ? 17.594 -4.978 -24.281 1.00 85.50 101 THR A CA 1
ATOM 817 C C . THR A 1 101 ? 17.501 -5.138 -25.795 1.00 85.50 101 THR A C 1
ATOM 819 O O . THR A 1 101 ? 17.765 -4.176 -26.528 1.00 85.50 101 THR A O 1
ATOM 822 N N . GLU A 1 102 ? 17.124 -6.327 -26.283 1.00 80.50 102 GLU A N 1
ATOM 823 C CA . GLU A 1 102 ? 16.991 -6.581 -27.712 1.00 80.50 102 GLU A CA 1
ATOM 824 C C . GLU A 1 102 ? 16.088 -5.546 -28.394 1.00 80.50 102 GLU A C 1
ATOM 826 O O . GLU A 1 102 ? 15.065 -5.089 -27.872 1.00 80.50 102 GLU A O 1
ATOM 831 N N . HIS A 1 103 ? 16.512 -5.143 -29.592 1.00 72.25 103 HIS A N 1
ATOM 832 C CA . HIS A 1 103 ? 15.861 -4.115 -30.406 1.00 72.25 103 HIS A CA 1
ATOM 833 C C . HIS A 1 103 ? 15.708 -2.744 -29.718 1.00 72.25 103 HIS A C 1
ATOM 835 O O . HIS A 1 103 ? 14.835 -1.956 -30.080 1.00 72.25 103 HIS A O 1
ATOM 841 N N . GLY A 1 104 ? 16.557 -2.435 -28.731 1.00 76.44 104 GLY A N 1
ATOM 842 C CA . GLY A 1 104 ? 16.560 -1.143 -28.039 1.00 76.44 104 GLY A CA 1
ATOM 843 C C . GLY A 1 104 ? 15.430 -0.976 -27.018 1.00 76.44 104 GLY A C 1
ATOM 844 O O . GLY A 1 104 ? 15.275 0.106 -26.446 1.00 76.44 104 GLY A O 1
ATOM 845 N N . ALA A 1 105 ? 14.651 -2.030 -26.757 1.00 82.94 105 ALA A N 1
ATOM 846 C CA . ALA A 1 105 ? 13.599 -2.025 -25.752 1.00 82.94 105 ALA A CA 1
ATOM 847 C C . ALA A 1 105 ? 14.115 -2.639 -24.447 1.00 82.94 105 ALA A C 1
ATOM 849 O O . ALA A 1 105 ? 14.448 -3.813 -24.395 1.00 82.94 105 ALA A O 1
ATOM 850 N N . GLN A 1 106 ? 14.141 -1.854 -23.370 1.00 88.88 106 GLN A N 1
ATOM 851 C CA . GLN A 1 106 ? 14.478 -2.361 -22.037 1.00 88.88 106 GLN A CA 1
ATOM 852 C C . GLN A 1 106 ? 13.321 -3.196 -21.488 1.00 88.88 106 GLN A C 1
ATOM 854 O O . GLN A 1 106 ? 12.198 -2.686 -21.360 1.00 88.88 106 GLN A O 1
ATOM 859 N N . ARG A 1 107 ? 13.600 -4.455 -21.148 1.00 91.50 107 ARG A N 1
ATOM 860 C CA . ARG A 1 107 ? 12.630 -5.387 -20.577 1.00 91.50 107 ARG A CA 1
ATOM 861 C C . ARG A 1 107 ? 13.152 -6.016 -19.293 1.00 91.50 107 ARG A C 1
ATOM 863 O O . ARG A 1 107 ? 14.345 -6.258 -19.137 1.00 91.50 107 ARG A O 1
ATOM 870 N N . TRP A 1 108 ? 12.231 -6.296 -18.381 1.00 92.94 108 TRP A N 1
ATOM 871 C CA . TRP A 1 108 ? 12.507 -6.931 -17.097 1.00 92.94 108 TRP A CA 1
ATOM 872 C C . TRP A 1 108 ? 11.616 -8.146 -16.921 1.00 92.94 108 TRP A C 1
ATOM 874 O O . TRP A 1 108 ? 10.427 -8.104 -17.234 1.00 92.94 108 TRP A O 1
ATOM 884 N N . SER A 1 109 ? 12.173 -9.210 -16.368 1.00 92.06 109 SER A N 1
ATOM 885 C CA . SER A 1 109 ? 11.416 -10.377 -15.942 1.00 92.06 109 SER A CA 1
ATOM 886 C C . SER A 1 109 ? 10.411 -10.000 -14.853 1.00 92.06 109 SER A C 1
ATOM 888 O O . SER A 1 109 ? 10.694 -9.182 -13.966 1.00 92.06 109 SER A O 1
ATOM 890 N N . GLY A 1 110 ? 9.234 -10.630 -14.861 1.00 88.12 110 GLY A N 1
ATOM 891 C CA . GLY A 1 110 ? 8.253 -10.442 -13.790 1.00 88.12 110 GLY A CA 1
ATOM 892 C C . GLY A 1 110 ? 8.826 -10.777 -12.410 1.00 88.12 110 GLY A C 1
ATOM 893 O O . GLY A 1 110 ? 8.458 -10.139 -11.420 1.00 88.12 110 GLY A O 1
ATOM 894 N N . ARG A 1 111 ? 9.805 -11.692 -12.338 1.00 87.62 111 ARG A N 1
ATOM 895 C CA . ARG A 1 111 ? 10.561 -11.992 -11.115 1.00 87.62 111 ARG A CA 1
ATOM 896 C C . ARG A 1 111 ? 11.364 -10.788 -10.616 1.00 87.62 111 ARG A C 1
ATOM 898 O O . ARG A 1 111 ? 11.248 -10.450 -9.436 1.00 87.62 111 ARG A O 1
ATOM 905 N N . ALA A 1 112 ? 12.151 -10.138 -11.477 1.00 88.00 112 ALA A N 1
ATOM 906 C CA . ALA A 1 112 ? 12.953 -8.971 -11.101 1.00 88.00 112 ALA A CA 1
ATOM 907 C C . ALA A 1 112 ? 12.064 -7.810 -10.634 1.00 88.00 112 ALA A C 1
ATOM 909 O O . ALA A 1 112 ? 12.305 -7.214 -9.581 1.00 88.00 112 ALA A O 1
ATOM 910 N N . VAL A 1 113 ? 10.975 -7.545 -11.361 1.00 87.50 113 VAL A N 1
ATOM 911 C CA . VAL A 1 113 ? 10.011 -6.499 -10.995 1.00 87.50 113 VAL A CA 1
ATOM 912 C C . VAL A 1 113 ? 9.345 -6.815 -9.652 1.00 87.50 113 VAL A C 1
ATOM 914 O O . VAL A 1 113 ? 9.295 -5.958 -8.768 1.00 87.50 113 VAL A O 1
ATOM 917 N N . SER A 1 114 ? 8.895 -8.055 -9.447 1.00 85.81 114 SER A N 1
ATOM 918 C CA . SER A 1 114 ? 8.258 -8.481 -8.193 1.00 85.81 114 SER A CA 1
ATOM 919 C C . SER A 1 114 ? 9.196 -8.368 -6.988 1.00 85.81 114 SER A C 1
ATOM 921 O O . SER A 1 114 ? 8.772 -7.921 -5.920 1.00 85.81 114 SER A O 1
ATOM 923 N N . ALA A 1 115 ? 10.484 -8.689 -7.154 1.00 84.38 115 ALA A N 1
ATOM 924 C CA . ALA A 1 115 ? 11.491 -8.524 -6.105 1.00 84.38 115 ALA A CA 1
ATOM 925 C C . ALA A 1 115 ? 11.663 -7.049 -5.695 1.00 84.38 115 ALA A C 1
ATOM 927 O O . ALA A 1 115 ? 11.692 -6.726 -4.505 1.00 84.38 115 ALA A O 1
ATOM 928 N N . VAL A 1 116 ? 11.689 -6.126 -6.662 1.00 85.19 116 VAL A N 1
ATOM 929 C CA . VAL A 1 116 ? 11.753 -4.677 -6.393 1.00 85.19 116 VAL A CA 1
ATOM 930 C C . VAL A 1 116 ? 10.507 -4.194 -5.658 1.00 85.19 116 VAL A C 1
ATOM 932 O O . VAL A 1 116 ? 10.606 -3.429 -4.693 1.00 85.19 116 VAL A O 1
ATOM 935 N N . LEU A 1 117 ? 9.326 -4.648 -6.084 1.00 81.19 117 LEU A N 1
ATOM 936 C CA . LEU A 1 117 ? 8.062 -4.317 -5.427 1.00 81.19 117 LEU A CA 1
ATOM 937 C C . LEU A 1 117 ? 8.030 -4.817 -3.978 1.00 81.19 117 LEU A C 1
ATOM 939 O O . LEU A 1 117 ? 7.565 -4.092 -3.094 1.00 81.19 117 LEU A O 1
ATOM 943 N N . ALA A 1 118 ? 8.562 -6.011 -3.714 1.00 77.31 118 ALA A N 1
ATOM 944 C CA . ALA A 1 118 ? 8.682 -6.559 -2.368 1.00 77.31 118 ALA A CA 1
ATOM 945 C C . ALA A 1 118 ? 9.608 -5.705 -1.479 1.00 77.31 118 ALA A C 1
ATOM 947 O O . ALA A 1 118 ? 9.228 -5.350 -0.361 1.00 77.31 118 ALA A O 1
ATOM 948 N N . THR A 1 119 ? 10.766 -5.269 -1.987 1.00 73.56 119 THR A N 1
ATOM 949 C CA . THR A 1 119 ? 11.696 -4.399 -1.240 1.00 73.56 119 THR A CA 1
ATOM 950 C C . THR A 1 119 ? 11.092 -3.023 -0.945 1.00 73.56 119 THR A C 1
ATOM 952 O O . THR A 1 119 ? 11.181 -2.527 0.181 1.00 73.56 119 THR A O 1
ATOM 955 N N . ARG A 1 120 ? 10.384 -2.423 -1.914 1.00 68.62 120 ARG A N 1
ATOM 956 C CA . ARG A 1 120 ? 9.649 -1.157 -1.710 1.00 68.62 120 ARG A CA 1
ATOM 957 C C . ARG A 1 120 ? 8.573 -1.275 -0.629 1.00 68.62 120 ARG A C 1
ATOM 959 O O . ARG A 1 120 ? 8.319 -0.310 0.093 1.00 68.62 120 ARG A O 1
ATOM 966 N N . ARG A 1 121 ? 7.947 -2.448 -0.486 1.00 63.16 121 ARG A N 1
ATOM 967 C CA . ARG A 1 121 ? 7.001 -2.735 0.607 1.00 63.16 121 ARG A CA 1
ATOM 968 C C . ARG A 1 121 ? 7.705 -2.879 1.952 1.00 63.16 121 ARG A C 1
ATOM 970 O O . ARG A 1 121 ? 7.194 -2.365 2.944 1.00 63.16 121 ARG A O 1
ATOM 977 N N . GLY A 1 122 ? 8.873 -3.520 1.979 1.00 54.47 122 GLY A N 1
ATOM 978 C CA . GLY A 1 122 ? 9.694 -3.668 3.183 1.00 54.47 122 GLY A CA 1
ATOM 979 C C . GLY A 1 122 ? 10.110 -2.327 3.790 1.00 54.47 122 GLY A C 1
ATOM 980 O O . GLY A 1 122 ? 10.009 -2.151 5.002 1.00 54.47 122 GLY A O 1
ATOM 981 N N . TYR A 1 123 ? 10.469 -1.344 2.955 1.00 48.59 123 TYR A N 1
ATOM 982 C CA . TYR A 1 123 ? 10.823 -0.001 3.430 1.00 48.59 123 TYR A CA 1
ATOM 983 C C . TYR A 1 123 ? 9.655 0.702 4.143 1.00 48.59 123 TYR A C 1
ATOM 985 O O . TYR A 1 123 ? 9.852 1.306 5.194 1.00 48.59 123 TYR A O 1
ATOM 993 N N . ARG A 1 124 ? 8.412 0.550 3.655 1.00 50.22 124 ARG A N 1
ATOM 994 C CA . ARG A 1 124 ? 7.231 1.089 4.360 1.00 50.22 124 ARG A CA 1
ATOM 995 C C . ARG A 1 124 ? 6.958 0.414 5.706 1.00 50.22 124 ARG A C 1
ATOM 997 O O . ARG A 1 124 ? 6.355 1.053 6.554 1.00 50.22 124 ARG A O 1
ATOM 1004 N N . ARG A 1 125 ? 7.392 -0.836 5.917 1.00 50.00 125 ARG A N 1
ATOM 1005 C CA . ARG A 1 125 ? 7.235 -1.536 7.208 1.00 50.00 125 ARG A CA 1
ATOM 1006 C C . ARG A 1 125 ? 8.310 -1.181 8.241 1.00 50.00 125 ARG A C 1
ATOM 1008 O O . ARG A 1 125 ? 8.107 -1.471 9.411 1.00 50.00 125 ARG A O 1
ATOM 1015 N N . ARG A 1 126 ? 9.442 -0.589 7.837 1.00 44.81 126 ARG A N 1
ATOM 1016 C CA . ARG A 1 126 ? 10.569 -0.259 8.738 1.00 44.81 126 ARG A CA 1
ATOM 1017 C C . ARG A 1 126 ? 10.742 1.235 9.043 1.00 44.81 126 ARG A C 1
ATOM 1019 O O . ARG A 1 126 ? 11.612 1.575 9.831 1.00 44.81 126 ARG A O 1
ATOM 1026 N N . GLY A 1 127 ? 9.951 2.119 8.438 1.00 41.25 127 GLY A N 1
ATOM 1027 C CA . GLY A 1 127 ? 10.089 3.575 8.580 1.00 41.25 127 GLY A CA 1
ATOM 1028 C C . GLY A 1 127 ? 9.116 4.211 9.574 1.00 41.25 127 GLY A C 1
ATOM 1029 O O . GLY A 1 127 ? 8.424 5.154 9.201 1.00 41.25 127 GLY A O 1
ATOM 1030 N N . GLY A 1 128 ? 9.025 3.680 10.793 1.00 39.59 128 GLY A N 1
ATOM 1031 C CA . GLY A 1 128 ? 8.202 4.237 11.867 1.00 39.59 128 GLY A CA 1
ATOM 1032 C C . GLY A 1 128 ? 8.872 4.033 13.219 1.00 39.59 128 GLY A C 1
ATOM 1033 O O . GLY A 1 128 ? 8.510 3.105 13.935 1.00 39.59 128 GLY A O 1
ATOM 1034 N N . THR A 1 129 ? 9.851 4.884 13.518 1.00 35.00 129 THR A N 1
ATOM 1035 C CA . THR A 1 129 ? 10.335 5.162 14.875 1.00 35.00 129 THR A CA 1
ATOM 1036 C C . THR A 1 129 ? 10.111 6.640 15.135 1.00 35.00 129 THR A C 1
ATOM 1038 O O . THR A 1 129 ? 10.398 7.428 14.203 1.00 35.00 129 THR A O 1
#

pLDDT: mean 83.11, std 12.72, range [35.0, 95.12]

Solvent-accessible surface area (backbone atoms only — not comparable to full-atom values): 7506 Å² total; per-residue (Å²): 134,85,58,71,34,35,55,62,56,49,12,61,76,71,66,47,52,44,64,52,43,64,63,64,43,65,68,41,90,78,41,68,69,68,77,48,70,60,87,95,37,54,22,29,48,44,66,51,49,49,48,40,36,55,75,76,64,46,73,75,79,62,78,57,56,51,83,46,71,37,38,48,61,54,44,18,74,56,70,69,49,52,37,68,54,51,56,56,30,35,79,67,70,74,36,79,81,58,77,38,52,72,95,81,45,59,19,33,29,21,45,61,53,50,52,52,54,52,53,62,51,50,52,63,74,70,73,80,131

Organism: Streptantibioticus cattleyicolor (strain ATCC 35852 / DSM 46488 / JCM 4925 / NBRC 14057 / NRRL 8057) (NCBI:txid1003195)

Sequence (129 aa):
MVARLIVPEIAERYGRSADTVSKQWSTREEWPRPVGKRGRWLEYDALEVAAFVRDHVERELVSLDPQRLYTAQEIEAATGIKAATIRADRSRGRWPDPDDTEHGAQRWSGRAVSAVLATRRGYRRRGGT

Foldseek 3Di:
DFDKDWLVRLCVVVVHDSCCCVPPVVVDPQRADFPQDDVPTTIGGPVSSVVCCVPPPPPPPQQAQQADKDFLVRCCVRRVPHSVNQVVCVVVVLADFAPDCPPNTGIHGSNSVVVSVVVVVVVSNPPDD